Protein AF-A0A917XZ19-F1 (afdb_monomer_lite)

Radius of gyration: 18.7 Å; chains: 1; bounding box: 48×20×52 Å

pLDDT: mean 91.04, std 7.7, range [55.78, 97.88]

Sequence (80 aa):
MALKEHYLMEDWQQMLDEVENIMNTSINALHMAENAEFSSKREVMLKLERSLDTLHALNRKKIDRDISEQATSYLRRHMF

Organism: NCBI:txid1004261

Foldseek 3Di:
DDPPLQADPVCVVVLVVLVVQLVVLVVVVVVCVVVVVCPCVVVSVVSNVVSVVVNVVRSVVSVVVVVVVVVVVVCVVPVD

Structure (mmCIF, N/CA/C/O backbone):
data_AF-A0A917XZ19-F1
#
_entry.id   AF-A0A917XZ19-F1
#
loop_
_atom_site.group_PDB
_atom_site.id
_atom_site.type_symbol
_atom_site.label_atom_id
_atom_site.label_alt_id
_atom_site.label_comp_id
_atom_site.label_asym_id
_atom_site.label_entity_id
_atom_site.label_seq_id
_atom_site.pdbx_PDB_ins_code
_atom_site.Cartn_x
_atom_site.Cartn_y
_atom_site.Cartn_z
_atom_site.occupancy
_atom_site.B_iso_or_equiv
_atom_site.auth_seq_id
_atom_site.auth_comp_id
_atom_site.auth_asym_id
_atom_site.auth_atom_id
_atom_site.pdbx_PDB_model_num
ATOM 1 N N . MET A 1 1 ? 19.383 -3.707 3.983 1.00 59.34 1 MET A N 1
ATOM 2 C CA . MET A 1 1 ? 18.966 -2.985 2.768 1.00 59.34 1 MET A CA 1
ATOM 3 C C . MET A 1 1 ? 18.044 -1.872 3.200 1.00 59.34 1 MET A C 1
ATOM 5 O O . MET A 1 1 ? 17.227 -2.086 4.090 1.00 59.34 1 MET A O 1
ATOM 9 N N . ALA A 1 2 ? 18.257 -0.669 2.684 1.00 78.81 2 ALA A N 1
ATOM 10 C CA . ALA A 1 2 ? 17.394 0.464 2.998 1.00 78.81 2 ALA A CA 1
ATOM 11 C C . ALA A 1 2 ? 16.084 0.349 2.204 1.00 78.81 2 ALA A C 1
ATOM 13 O O . ALA A 1 2 ? 16.094 -0.160 1.090 1.00 78.81 2 ALA A O 1
ATOM 14 N N . LEU A 1 3 ? 14.966 0.860 2.732 1.00 76.12 3 LEU A N 1
ATOM 15 C CA . LEU A 1 3 ? 13.654 0.760 2.070 1.00 76.12 3 LEU A CA 1
ATOM 16 C C . LEU A 1 3 ? 13.684 1.281 0.617 1.00 76.12 3 LEU A C 1
ATOM 18 O O . LEU A 1 3 ? 13.094 0.685 -0.275 1.00 76.12 3 LEU A O 1
ATOM 22 N N . LYS A 1 4 ? 14.470 2.336 0.371 1.00 80.75 4 LYS A N 1
ATOM 23 C CA . LYS A 1 4 ? 14.738 2.931 -0.952 1.00 80.75 4 LYS A CA 1
ATOM 24 C C . LYS A 1 4 ? 15.315 1.970 -2.000 1.00 80.75 4 LYS A C 1
ATOM 26 O O . LYS A 1 4 ? 15.291 2.285 -3.179 1.00 80.75 4 LYS A O 1
ATOM 31 N N . GLU A 1 5 ? 15.881 0.839 -1.585 1.00 87.00 5 GLU A N 1
ATOM 32 C CA . GLU A 1 5 ? 16.467 -0.165 -2.485 1.00 87.00 5 GLU A CA 1
ATOM 33 C C . GLU A 1 5 ? 15.408 -1.143 -3.018 1.00 87.00 5 GLU A C 1
ATOM 35 O O . GLU A 1 5 ? 15.637 -1.794 -4.033 1.00 87.00 5 GLU A O 1
ATOM 40 N N . HIS A 1 6 ? 14.241 -1.217 -2.367 1.00 88.69 6 HIS A N 1
ATOM 41 C CA . HIS A 1 6 ? 13.152 -2.139 -2.708 1.00 88.69 6 HIS A CA 1
ATOM 42 C C . HIS A 1 6 ? 12.092 -1.531 -3.635 1.00 88.69 6 HIS A C 1
ATOM 44 O O . HIS A 1 6 ? 11.215 -2.241 -4.112 1.00 88.69 6 HIS A O 1
ATOM 50 N N . TYR A 1 7 ? 12.164 -0.230 -3.909 1.00 93.81 7 TYR A N 1
ATOM 51 C CA . TYR A 1 7 ? 11.171 0.484 -4.706 1.00 93.81 7 TYR A CA 1
ATOM 52 C C . TYR A 1 7 ? 11.850 1.335 -5.774 1.00 93.81 7 TYR A C 1
ATOM 54 O O . TYR A 1 7 ? 13.026 1.689 -5.665 1.00 93.81 7 TYR A O 1
ATOM 62 N N . LEU A 1 8 ? 11.114 1.657 -6.836 1.00 93.19 8 LEU A N 1
ATOM 63 C CA . LEU A 1 8 ? 11.578 2.630 -7.818 1.00 93.19 8 LEU A CA 1
ATOM 64 C C . LEU A 1 8 ? 11.477 4.038 -7.229 1.00 93.19 8 LEU A C 1
ATOM 66 O O . LEU A 1 8 ? 10.548 4.342 -6.486 1.00 93.19 8 LEU A O 1
ATOM 70 N N . MET A 1 9 ? 12.409 4.916 -7.602 1.00 92.75 9 MET A N 1
ATOM 71 C CA . MET A 1 9 ? 12.390 6.313 -7.147 1.00 92.75 9 MET A CA 1
ATOM 72 C C . MET A 1 9 ? 11.114 7.050 -7.574 1.00 92.75 9 MET A C 1
ATOM 74 O O . MET A 1 9 ? 10.613 7.884 -6.829 1.00 92.75 9 MET A O 1
ATOM 78 N N . GLU A 1 10 ? 10.572 6.717 -8.747 1.00 93.19 10 GLU A N 1
ATOM 79 C CA . GLU A 1 10 ? 9.309 7.273 -9.255 1.00 93.19 10 GLU A CA 1
ATOM 80 C C . GLU A 1 10 ? 8.089 6.867 -8.410 1.00 93.19 10 GLU A C 1
ATOM 82 O O . GLU A 1 10 ? 7.126 7.621 -8.333 1.00 93.19 10 GLU A O 1
ATOM 87 N N . ASP A 1 11 ? 8.159 5.723 -7.724 1.00 94.50 11 ASP A N 1
ATOM 88 C CA . ASP A 1 11 ? 7.077 5.191 -6.891 1.00 94.50 11 ASP A CA 1
ATOM 89 C C . ASP A 1 11 ? 7.267 5.542 -5.400 1.00 94.50 11 ASP A C 1
ATOM 91 O O . ASP A 1 11 ? 6.495 5.105 -4.546 1.00 94.50 11 ASP A O 1
ATOM 95 N N . TRP A 1 12 ? 8.302 6.323 -5.056 1.00 93.19 12 TRP A N 1
ATOM 96 C CA . TRP A 1 12 ? 8.677 6.595 -3.666 1.00 93.19 12 TRP A CA 1
ATOM 97 C C . TRP A 1 12 ? 7.579 7.323 -2.887 1.00 93.19 12 TRP A C 1
ATOM 99 O O . TRP A 1 12 ? 7.280 6.936 -1.760 1.00 93.19 12 TRP A O 1
ATOM 109 N N . GLN A 1 13 ? 6.952 8.339 -3.491 1.00 94.88 13 GLN A N 1
ATOM 110 C CA . GLN A 1 13 ? 5.860 9.072 -2.844 1.00 94.88 13 GLN A CA 1
ATOM 111 C C . GLN A 1 13 ? 4.664 8.154 -2.577 1.00 94.88 13 GLN A C 1
ATOM 113 O O . GLN A 1 13 ? 4.174 8.105 -1.458 1.00 94.88 13 GLN A O 1
ATOM 118 N N . GLN A 1 14 ? 4.260 7.364 -3.573 1.00 95.75 14 GLN A N 1
ATOM 119 C CA . GLN A 1 14 ? 3.142 6.434 -3.432 1.00 95.75 14 GLN A CA 1
ATOM 120 C C . GLN A 1 14 ? 3.415 5.377 -2.353 1.00 95.75 14 GLN A C 1
ATOM 122 O O . GLN A 1 14 ? 2.532 5.039 -1.574 1.00 95.75 14 GLN A O 1
ATOM 127 N N . MET A 1 15 ? 4.647 4.870 -2.273 1.00 95.75 15 MET A N 1
ATOM 128 C CA . MET A 1 15 ? 5.047 3.948 -1.213 1.00 95.75 15 MET A CA 1
ATOM 129 C C . MET A 1 15 ? 4.926 4.598 0.174 1.00 95.75 15 MET A C 1
ATOM 131 O O . MET A 1 15 ? 4.391 3.970 1.087 1.00 95.75 15 MET A O 1
ATOM 135 N N . LEU A 1 16 ? 5.380 5.848 0.335 1.00 95.88 16 LEU A N 1
ATOM 136 C CA . LEU A 1 16 ? 5.245 6.577 1.600 1.00 95.88 16 LEU A CA 1
ATOM 137 C C . LEU A 1 16 ? 3.776 6.780 1.989 1.00 95.88 16 LEU A C 1
ATOM 139 O O . LEU A 1 16 ? 3.431 6.528 3.143 1.00 95.88 16 LEU A O 1
ATOM 143 N N . ASP A 1 17 ? 2.927 7.158 1.032 1.00 96.69 17 ASP A N 1
ATOM 144 C CA . ASP A 1 17 ? 1.492 7.349 1.257 1.00 96.69 17 ASP A CA 1
ATOM 145 C C . ASP A 1 17 ? 0.831 6.047 1.750 1.00 96.69 17 ASP A C 1
ATOM 147 O O . ASP A 1 17 ? 0.037 6.057 2.690 1.00 96.69 17 ASP A O 1
ATOM 151 N N . GLU A 1 18 ? 1.194 4.891 1.180 1.00 96.88 18 GLU A N 1
ATOM 152 C CA . GLU A 1 18 ? 0.659 3.598 1.629 1.00 96.88 18 GLU A CA 1
ATOM 153 C C . GLU A 1 18 ? 1.181 3.173 3.008 1.00 96.88 18 GLU A C 1
ATOM 155 O O . GLU A 1 18 ? 0.439 2.587 3.800 1.00 96.88 18 GLU A O 1
ATOM 160 N N . VAL A 1 19 ? 2.434 3.495 3.343 1.00 95.88 19 VAL A N 1
ATOM 161 C CA . VAL A 1 19 ? 2.973 3.273 4.696 1.00 95.88 19 VAL A CA 1
ATOM 162 C C . VAL A 1 19 ? 2.234 4.135 5.721 1.00 95.88 19 VAL A C 1
ATOM 164 O O . VAL A 1 19 ? 1.876 3.646 6.796 1.00 95.88 19 VAL A O 1
ATOM 167 N N . GLU A 1 20 ? 1.956 5.395 5.388 1.00 97.00 20 GLU A N 1
ATOM 168 C CA . GLU A 1 20 ? 1.159 6.287 6.227 1.00 97.00 20 GLU A CA 1
ATOM 169 C C . GLU A 1 20 ? -0.282 5.773 6.382 1.00 97.00 20 GLU A C 1
ATOM 171 O O . GLU A 1 20 ? -0.806 5.725 7.499 1.00 97.00 20 GLU A O 1
ATOM 176 N N . ASN A 1 21 ? -0.903 5.292 5.300 1.00 96.50 21 ASN A N 1
ATOM 177 C CA . ASN A 1 21 ? -2.231 4.678 5.343 1.00 96.50 21 ASN A CA 1
ATOM 178 C C . ASN A 1 21 ? -2.277 3.469 6.284 1.00 96.50 21 ASN A C 1
ATOM 180 O O . ASN A 1 21 ? -3.218 3.344 7.075 1.00 96.50 21 ASN A O 1
ATOM 184 N N . ILE A 1 22 ? -1.263 2.599 6.244 1.00 97.31 22 ILE A N 1
ATOM 185 C CA . ILE A 1 22 ? -1.150 1.452 7.156 1.00 97.31 22 ILE A CA 1
ATOM 186 C C . ILE A 1 22 ? -1.029 1.925 8.602 1.00 97.31 22 ILE A C 1
ATOM 188 O O . ILE A 1 22 ? -1.731 1.402 9.472 1.00 97.31 22 ILE A O 1
ATOM 192 N N . MET A 1 23 ? -0.179 2.919 8.868 1.00 97.25 23 MET A N 1
ATOM 193 C CA . MET A 1 23 ? 0.005 3.476 10.208 1.00 97.25 23 MET A CA 1
ATOM 194 C C . MET A 1 23 ? -1.313 4.039 10.756 1.00 97.25 23 MET A C 1
ATOM 196 O O . MET A 1 23 ? -1.766 3.618 11.821 1.00 97.25 23 MET A O 1
ATOM 200 N N . ASN A 1 24 ? -1.970 4.919 10.000 1.00 96.94 24 ASN A N 1
ATOM 201 C CA . ASN A 1 24 ? -3.230 5.551 10.394 1.00 96.94 24 ASN A CA 1
ATOM 202 C C . ASN A 1 24 ? -4.348 4.518 10.587 1.00 96.94 24 ASN A C 1
ATOM 204 O O . ASN A 1 24 ? -5.089 4.559 11.570 1.00 96.94 24 ASN A O 1
ATOM 208 N N . THR A 1 25 ? -4.447 3.540 9.686 1.00 96.00 25 THR A N 1
ATOM 209 C CA . THR A 1 25 ? -5.443 2.467 9.789 1.00 96.00 25 THR A CA 1
ATOM 210 C C . THR A 1 25 ? -5.183 1.564 10.996 1.00 96.00 25 THR A C 1
ATOM 212 O O . THR A 1 25 ? -6.131 1.150 11.661 1.00 96.00 25 THR A O 1
ATOM 215 N N . SER A 1 26 ? -3.919 1.301 11.329 1.00 95.75 26 SER A N 1
ATOM 216 C CA . SER A 1 26 ? -3.553 0.515 12.514 1.00 95.75 26 SER A CA 1
ATOM 217 C C . SER A 1 26 ? -3.892 1.251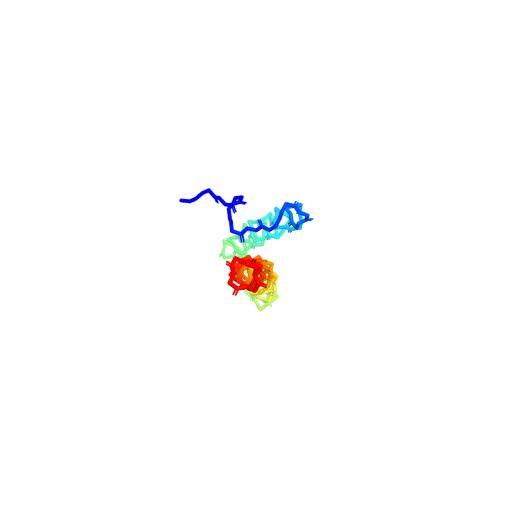 13.810 1.00 95.75 26 SER A C 1
ATOM 219 O O . SER A 1 26 ? -4.432 0.642 14.730 1.00 95.75 26 SER A O 1
ATOM 221 N N . ILE A 1 27 ? -3.649 2.564 13.874 1.00 95.25 27 ILE A N 1
ATOM 222 C CA . ILE A 1 27 ? -4.056 3.400 15.015 1.00 95.25 27 ILE A CA 1
ATOM 223 C C . ILE A 1 27 ? -5.580 3.363 15.184 1.00 95.25 27 ILE A C 1
ATOM 225 O O . ILE A 1 27 ? -6.076 3.111 16.283 1.00 95.25 27 ILE A O 1
ATOM 229 N N . ASN A 1 28 ? -6.332 3.510 14.090 1.00 93.06 28 ASN A N 1
ATOM 230 C CA . ASN A 1 28 ? -7.791 3.393 14.120 1.00 93.06 28 ASN A CA 1
ATOM 231 C C . ASN A 1 28 ? -8.249 2.010 14.611 1.00 93.06 28 ASN A C 1
ATOM 233 O O . ASN A 1 28 ? -9.184 1.917 15.404 1.00 93.06 28 ASN A O 1
ATOM 237 N N . ALA A 1 29 ? -7.571 0.936 14.193 1.00 93.31 29 ALA A N 1
ATOM 238 C CA . ALA A 1 29 ? -7.862 -0.420 14.654 1.00 93.31 29 ALA A CA 1
ATOM 239 C C . ALA A 1 29 ? -7.687 -0.571 16.175 1.00 93.31 29 ALA A C 1
ATOM 241 O O . ALA A 1 29 ? -8.501 -1.227 16.827 1.00 93.31 29 ALA A O 1
ATOM 242 N N . LEU A 1 30 ? -6.644 0.046 16.741 1.00 93.50 30 LEU A N 1
ATOM 243 C CA . LEU A 1 30 ? -6.386 0.037 18.181 1.00 93.50 30 LEU A CA 1
ATOM 244 C C . LEU A 1 30 ? -7.465 0.806 18.950 1.00 93.50 30 LEU A C 1
ATOM 246 O O . LEU A 1 30 ? -7.990 0.279 19.927 1.00 93.50 30 LEU A O 1
ATOM 250 N N . HIS A 1 31 ? -7.862 1.989 18.477 1.00 93.00 31 HIS A N 1
ATOM 251 C CA . HIS A 1 31 ? -8.955 2.747 19.094 1.00 93.00 31 HIS A CA 1
ATOM 252 C C . HIS A 1 31 ? -10.299 2.017 19.015 1.00 93.00 31 HIS A C 1
ATOM 254 O O . HIS A 1 31 ? -11.082 2.048 19.961 1.00 93.00 31 HIS A O 1
ATOM 260 N N . MET A 1 32 ? -10.571 1.307 17.921 1.00 92.12 32 MET A N 1
ATOM 261 C CA . MET A 1 32 ? -11.762 0.460 17.832 1.00 92.12 32 MET A CA 1
ATOM 262 C C . MET A 1 32 ? -11.726 -0.687 18.843 1.00 92.12 32 MET A C 1
ATOM 264 O O . MET A 1 32 ? -12.752 -1.015 19.435 1.00 92.12 32 MET A O 1
ATOM 268 N N . ALA A 1 33 ? -10.555 -1.293 19.061 1.00 90.12 33 ALA A N 1
ATOM 269 C CA . ALA A 1 33 ? -10.387 -2.332 20.072 1.00 90.12 33 ALA A CA 1
ATOM 270 C C . ALA A 1 33 ? -10.571 -1.781 21.497 1.00 90.12 33 ALA A C 1
ATOM 272 O O . ALA A 1 33 ? -11.216 -2.434 22.314 1.00 90.12 33 ALA A O 1
ATOM 273 N N . GLU A 1 34 ? -10.058 -0.579 21.770 1.00 93.62 34 GLU A N 1
ATOM 274 C CA . GLU A 1 34 ? -10.223 0.135 23.042 1.00 93.62 34 GLU A CA 1
ATOM 275 C C . GLU A 1 34 ? -11.700 0.432 23.349 1.00 93.62 34 GLU A C 1
ATOM 277 O O . GLU A 1 34 ? -12.153 0.225 24.473 1.00 93.62 34 GLU A O 1
ATOM 282 N N . ASN A 1 35 ? -12.473 0.830 22.333 1.00 93.12 35 ASN A N 1
ATOM 283 C CA . ASN A 1 35 ? -13.889 1.189 22.470 1.00 93.12 35 ASN A CA 1
ATOM 284 C C . ASN A 1 35 ? -14.868 0.021 22.220 1.00 93.12 35 ASN A C 1
ATOM 286 O O . ASN A 1 35 ? -16.081 0.227 22.225 1.00 93.12 35 ASN A O 1
ATOM 290 N N . ALA A 1 36 ? -14.371 -1.203 21.997 1.00 90.25 36 ALA A N 1
ATOM 291 C CA . ALA A 1 36 ? -15.167 -2.384 21.628 1.00 90.25 36 ALA A CA 1
ATOM 292 C C . ALA A 1 36 ? -16.050 -2.209 20.363 1.00 90.25 36 ALA A C 1
ATOM 294 O O . ALA A 1 36 ? -17.066 -2.889 20.187 1.00 90.25 36 ALA A O 1
ATOM 295 N N . GLU A 1 37 ? -15.644 -1.335 19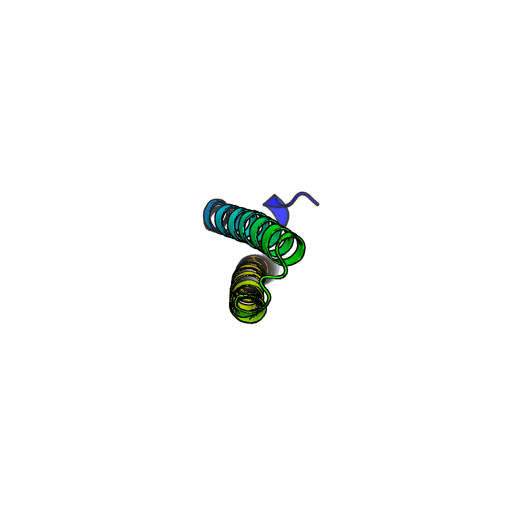.439 1.00 86.44 37 GLU A N 1
ATOM 296 C CA . GLU A 1 37 ? -16.354 -1.032 18.192 1.00 86.44 37 GLU A CA 1
ATOM 297 C C . GLU A 1 37 ? -15.967 -2.012 17.074 1.00 86.44 37 GLU A C 1
ATOM 299 O O . GLU A 1 37 ? -15.203 -1.709 16.160 1.00 86.44 37 GLU A O 1
ATOM 304 N N . PHE A 1 38 ? -16.489 -3.238 17.125 1.00 82.50 38 PHE A N 1
ATOM 305 C CA . PHE A 1 38 ? -16.098 -4.288 16.170 1.00 82.50 38 PHE A CA 1
ATOM 306 C C . PHE A 1 38 ? -16.864 -4.274 14.837 1.00 82.50 38 PHE A C 1
ATOM 308 O O . PHE A 1 38 ? -16.489 -5.004 13.914 1.00 82.50 38 PHE A O 1
ATOM 315 N N . SER A 1 39 ? -17.911 -3.456 14.696 1.00 84.06 39 SER A N 1
ATOM 316 C CA . SER A 1 39 ? -18.746 -3.393 13.485 1.00 84.06 39 SER A CA 1
ATOM 317 C C . SER A 1 39 ? -17.965 -2.984 12.231 1.00 84.06 39 SER A C 1
ATOM 319 O O . SER A 1 39 ? -18.268 -3.458 11.138 1.00 84.06 39 SER A O 1
ATOM 321 N N . SER A 1 40 ? -16.921 -2.167 12.381 1.00 85.62 40 SER A N 1
ATOM 322 C CA . SER A 1 40 ? -16.059 -1.675 11.295 1.00 85.62 40 SER A CA 1
ATOM 323 C C . SER A 1 40 ? -14.773 -2.493 11.107 1.00 85.62 40 SER A C 1
ATOM 325 O O . SER A 1 40 ? -13.963 -2.172 10.237 1.00 85.62 40 SER A O 1
ATOM 327 N N . LYS A 1 41 ? -14.576 -3.600 11.848 1.00 90.00 41 LYS A N 1
ATOM 328 C CA . LYS A 1 41 ? -13.355 -4.434 11.766 1.00 90.00 41 LYS A CA 1
ATOM 329 C C . LYS A 1 41 ? -13.034 -4.853 10.331 1.00 90.00 41 LYS A C 1
ATOM 331 O O . LYS A 1 41 ? -11.882 -4.811 9.909 1.00 90.00 41 LYS A O 1
ATOM 336 N N . ARG A 1 42 ? -14.054 -5.274 9.578 1.00 91.12 42 ARG A N 1
ATOM 337 C CA . ARG A 1 42 ? -13.879 -5.724 8.191 1.00 91.12 42 ARG A CA 1
ATOM 338 C C . ARG A 1 42 ? -13.371 -4.602 7.289 1.00 91.12 42 ARG A C 1
ATOM 340 O O . ARG A 1 42 ? -12.544 -4.858 6.426 1.00 91.12 42 ARG A O 1
ATOM 347 N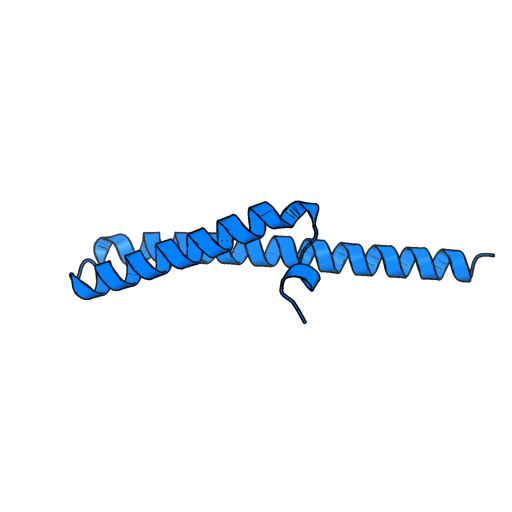 N . GLU A 1 43 ? -13.853 -3.380 7.487 1.00 92.44 43 GLU A N 1
ATOM 348 C CA . GLU A 1 43 ? -13.420 -2.227 6.700 1.00 92.44 43 GLU A CA 1
ATOM 349 C C . GLU A 1 43 ? -11.951 -1.888 6.972 1.00 92.44 43 GLU A C 1
ATOM 351 O O . GLU A 1 43 ? -11.186 -1.687 6.032 1.00 92.44 43 GLU A O 1
ATOM 356 N N . VAL A 1 44 ? -11.544 -1.892 8.243 1.00 93.81 44 VAL A N 1
ATOM 357 C CA . VAL A 1 44 ? -10.146 -1.681 8.648 1.00 93.81 44 VAL A CA 1
ATOM 358 C C . VAL A 1 44 ? -9.226 -2.729 8.029 1.00 93.81 44 VAL A C 1
ATOM 360 O O . VAL A 1 44 ? -8.210 -2.375 7.436 1.00 93.81 44 VAL A O 1
ATOM 363 N N . MET A 1 45 ? -9.604 -4.008 8.105 1.00 93.56 45 MET A N 1
ATOM 364 C CA . MET A 1 45 ? -8.823 -5.090 7.498 1.00 93.56 45 MET A CA 1
ATOM 365 C C . MET A 1 45 ? -8.696 -4.918 5.982 1.00 93.56 45 MET A C 1
ATOM 367 O O . MET A 1 45 ? -7.594 -5.016 5.457 1.00 93.56 45 MET A O 1
ATOM 371 N N . LEU A 1 46 ? -9.788 -4.575 5.289 1.00 95.25 46 LEU A N 1
ATOM 372 C CA . LEU A 1 46 ? -9.759 -4.333 3.844 1.00 95.25 46 LEU A CA 1
ATOM 373 C C . LEU A 1 46 ? -8.867 -3.146 3.459 1.00 95.25 46 LEU A C 1
ATOM 375 O O . LEU A 1 46 ? -8.232 -3.183 2.408 1.00 95.25 46 LEU A O 1
ATOM 379 N N . LYS A 1 47 ? -8.822 -2.085 4.274 1.00 95.00 47 LYS A N 1
ATOM 380 C CA . LYS A 1 47 ? -7.916 -0.949 4.042 1.00 95.00 47 LYS A CA 1
ATOM 381 C C . LYS A 1 47 ? -6.453 -1.372 4.190 1.00 95.00 47 LYS A C 1
ATOM 383 O O . LYS A 1 47 ? -5.659 -1.064 3.309 1.00 95.00 47 LYS A O 1
ATOM 388 N N . LEU A 1 48 ? -6.122 -2.129 5.241 1.00 95.62 48 LEU A N 1
ATOM 389 C CA . LEU A 1 48 ? -4.768 -2.659 5.447 1.00 95.62 48 LEU A CA 1
ATOM 390 C C . LEU A 1 48 ? -4.334 -3.594 4.315 1.00 95.62 48 LEU A C 1
ATOM 392 O O . LEU A 1 48 ? -3.237 -3.436 3.788 1.00 95.62 48 LEU A O 1
ATOM 396 N N . GLU A 1 49 ? -5.194 -4.538 3.927 1.00 96.81 49 GLU A N 1
ATOM 397 C CA . GLU A 1 49 ? -4.920 -5.479 2.835 1.00 96.81 49 GLU A CA 1
ATOM 398 C C . GLU A 1 49 ? -4.636 -4.738 1.527 1.00 96.81 49 GLU A C 1
ATOM 400 O O . GLU A 1 49 ? -3.627 -5.005 0.883 1.00 96.81 49 GLU A O 1
ATOM 405 N N . ARG A 1 50 ? -5.451 -3.736 1.177 1.00 96.94 50 ARG A N 1
ATOM 406 C CA . ARG A 1 50 ? -5.240 -2.939 -0.041 1.00 96.94 50 ARG A CA 1
ATOM 407 C C . ARG A 1 50 ? -3.911 -2.190 -0.037 1.00 96.94 50 ARG A C 1
ATOM 409 O O . ARG A 1 50 ? -3.208 -2.228 -1.041 1.00 96.94 50 ARG A O 1
ATOM 416 N N . SER A 1 51 ? -3.554 -1.532 1.066 1.00 96.88 51 SER A N 1
ATOM 417 C CA . SER A 1 51 ? -2.269 -0.827 1.151 1.00 96.88 51 SER A CA 1
ATOM 418 C C . SER A 1 51 ? -1.084 -1.791 1.054 1.00 96.88 51 SER A C 1
ATOM 420 O O . SER A 1 51 ? -0.101 -1.495 0.376 1.00 96.88 51 SER A O 1
ATOM 422 N N . LEU A 1 52 ? -1.186 -2.976 1.665 1.00 96.81 52 LEU A N 1
ATOM 423 C CA . LEU A 1 52 ? -0.168 -4.022 1.541 1.00 96.81 52 LEU A CA 1
ATOM 424 C C . LEU A 1 52 ? -0.057 -4.560 0.110 1.00 96.81 52 LEU A C 1
ATOM 426 O O . LEU A 1 52 ? 1.056 -4.702 -0.396 1.00 96.81 52 LEU A O 1
ATOM 430 N N . ASP A 1 53 ? -1.180 -4.810 -0.561 1.00 97.88 53 ASP A N 1
ATOM 431 C CA . ASP A 1 53 ? -1.203 -5.255 -1.956 1.00 97.88 53 ASP A CA 1
ATOM 432 C C . ASP A 1 53 ? -0.545 -4.222 -2.881 1.00 97.88 53 ASP A C 1
ATOM 434 O O . ASP A 1 53 ? 0.267 -4.588 -3.738 1.00 97.88 53 ASP A O 1
ATOM 438 N N . THR A 1 54 ? -0.814 -2.927 -2.673 1.00 97.12 54 THR A N 1
ATOM 439 C CA . THR A 1 54 ? -0.144 -1.847 -3.411 1.00 97.12 54 THR A CA 1
ATOM 440 C C . THR A 1 54 ? 1.365 -1.877 -3.176 1.00 97.12 54 THR A C 1
ATOM 442 O O . THR A 1 54 ? 2.134 -1.875 -4.138 1.00 97.12 54 THR A O 1
ATOM 445 N N . LEU A 1 55 ? 1.821 -1.970 -1.922 1.00 96.62 55 LEU A N 1
ATOM 446 C CA . LEU A 1 55 ? 3.252 -2.051 -1.603 1.00 96.62 55 LEU A CA 1
ATOM 447 C C . LEU A 1 55 ? 3.917 -3.274 -2.253 1.00 96.62 55 LEU A C 1
ATOM 449 O O . LEU A 1 55 ? 5.005 -3.167 -2.826 1.00 96.62 55 LEU A O 1
ATOM 453 N N . HIS A 1 56 ? 3.254 -4.431 -2.234 1.00 96.56 56 HIS A N 1
ATOM 454 C CA . HIS A 1 56 ? 3.744 -5.629 -2.911 1.00 96.56 56 HIS A CA 1
ATOM 455 C C . HIS A 1 56 ? 3.854 -5.436 -4.425 1.00 96.56 56 HIS A C 1
ATOM 457 O O . HIS A 1 56 ? 4.860 -5.843 -5.013 1.00 96.56 56 HIS A O 1
ATOM 463 N N . ALA A 1 57 ? 2.874 -4.784 -5.052 1.00 97.00 57 ALA A N 1
ATOM 464 C CA . ALA A 1 57 ? 2.902 -4.483 -6.479 1.00 97.00 57 ALA A CA 1
ATOM 465 C C . ALA A 1 57 ? 4.051 -3.529 -6.849 1.00 97.00 57 ALA A C 1
ATOM 467 O O . ALA A 1 57 ? 4.775 -3.790 -7.813 1.00 97.00 57 ALA A O 1
ATOM 468 N N . LEU A 1 58 ? 4.277 -2.471 -6.063 1.00 96.06 58 LEU A N 1
ATOM 469 C CA . LEU A 1 58 ? 5.371 -1.518 -6.291 1.00 96.06 58 LEU A CA 1
ATOM 470 C C . LEU A 1 58 ? 6.751 -2.177 -6.144 1.00 96.06 58 LEU A C 1
ATOM 472 O O . LEU A 1 58 ? 7.635 -1.980 -6.980 1.00 96.06 58 LEU A O 1
ATOM 476 N N . ASN A 1 59 ? 6.934 -3.014 -5.122 1.00 95.38 59 ASN A N 1
ATOM 477 C CA . ASN A 1 59 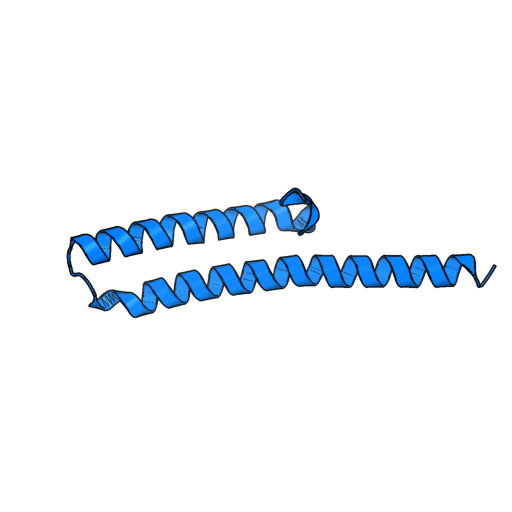? 8.168 -3.784 -4.953 1.00 95.38 59 ASN A CA 1
ATOM 478 C C . ASN A 1 59 ? 8.360 -4.777 -6.112 1.00 95.38 59 ASN A C 1
ATOM 480 O O . ASN A 1 59 ? 9.446 -4.8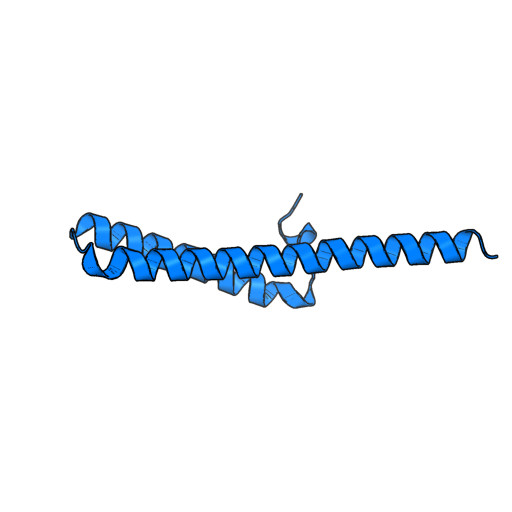98 -6.680 1.00 95.38 59 ASN A O 1
ATOM 484 N N . ARG A 1 60 ? 7.285 -5.454 -6.539 1.00 95.94 60 ARG A N 1
ATOM 485 C CA . ARG A 1 60 ? 7.361 -6.384 -7.668 1.00 95.94 60 ARG A CA 1
ATOM 486 C C . ARG A 1 60 ? 7.767 -5.682 -8.963 1.00 95.94 60 ARG A C 1
ATOM 488 O O . ARG A 1 60 ? 8.633 -6.188 -9.673 1.00 95.94 60 ARG A O 1
ATOM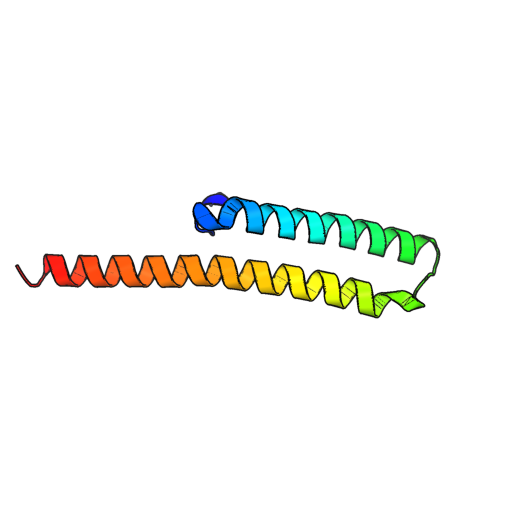 495 N N . LYS A 1 61 ? 7.224 -4.489 -9.217 1.00 95.44 61 LYS A N 1
ATOM 496 C CA . LYS A 1 61 ? 7.599 -3.634 -10.351 1.00 95.44 61 LYS A CA 1
ATOM 497 C C . LYS A 1 61 ? 9.104 -3.324 -10.358 1.00 95.44 61 LYS A C 1
ATOM 499 O O . LYS A 1 61 ? 9.729 -3.388 -11.417 1.00 95.44 61 LYS A O 1
ATOM 504 N N . LYS A 1 62 ? 9.711 -3.042 -9.195 1.00 94.62 62 LYS A N 1
ATOM 505 C CA . LYS A 1 62 ? 11.169 -2.845 -9.067 1.00 94.62 62 LYS A CA 1
ATOM 506 C C . LYS A 1 62 ? 11.949 -4.106 -9.441 1.00 94.62 62 LYS A C 1
ATOM 508 O O . LYS A 1 62 ? 12.877 -4.024 -10.243 1.00 94.62 62 LYS A O 1
ATOM 513 N N . ILE A 1 63 ? 11.556 -5.253 -8.888 1.00 94.69 63 ILE A N 1
ATOM 514 C CA . ILE A 1 63 ? 12.206 -6.546 -9.147 1.00 94.69 63 ILE A CA 1
ATOM 515 C C . ILE A 1 63 ? 12.172 -6.880 -10.642 1.00 94.69 63 ILE A C 1
ATOM 517 O O . ILE A 1 63 ? 13.199 -7.229 -11.221 1.00 94.69 63 ILE A O 1
ATOM 521 N N . ASP A 1 64 ? 11.011 -6.735 -11.282 1.00 94.38 64 ASP A N 1
ATOM 522 C CA . ASP A 1 64 ? 10.853 -7.057 -12.701 1.00 94.38 64 ASP A CA 1
ATOM 523 C C . ASP A 1 64 ? 11.705 -6.124 -13.591 1.00 94.38 64 ASP A C 1
ATOM 525 O O . ASP A 1 64 ? 12.302 -6.575 -14.575 1.00 94.38 64 ASP A O 1
ATOM 529 N N . ARG A 1 65 ? 11.845 -4.840 -13.217 1.00 93.31 65 ARG A N 1
ATOM 530 C CA . ARG A 1 65 ? 12.743 -3.896 -13.905 1.00 93.31 65 ARG A CA 1
ATOM 531 C C . ARG A 1 65 ? 14.209 -4.300 -13.767 1.00 93.31 65 ARG A C 1
ATOM 533 O O . ARG A 1 65 ? 14.913 -4.334 -14.774 1.00 93.31 65 ARG A O 1
ATOM 540 N N . ASP A 1 66 ? 14.654 -4.656 -12.565 1.00 92.12 66 ASP A N 1
ATOM 541 C CA . ASP A 1 66 ? 16.042 -5.070 -12.324 1.00 92.12 66 ASP A CA 1
ATOM 542 C C . ASP A 1 66 ? 16.406 -6.328 -13.120 1.00 92.12 66 ASP A C 1
ATOM 544 O O . ASP A 1 66 ? 17.488 -6.407 -13.706 1.00 92.12 66 ASP A O 1
ATOM 548 N N . ILE A 1 67 ? 15.486 -7.295 -13.195 1.00 93.06 67 ILE A N 1
ATOM 549 C CA . ILE A 1 67 ? 15.653 -8.510 -14.004 1.00 93.06 67 ILE A CA 1
ATOM 550 C C . ILE A 1 67 ? 15.793 -8.150 -15.492 1.00 93.06 67 ILE A C 1
ATOM 552 O O . ILE A 1 67 ? 16.687 -8.657 -16.174 1.00 93.06 67 ILE A O 1
ATOM 556 N N . SER A 1 68 ? 14.945 -7.249 -15.997 1.00 91.50 68 SER A N 1
ATOM 557 C CA . SER A 1 68 ? 14.978 -6.800 -17.395 1.00 91.50 68 SER A CA 1
ATOM 558 C C . SER A 1 68 ? 16.274 -6.054 -17.749 1.00 91.50 68 SER A C 1
ATOM 560 O O . SER A 1 68 ? 16.895 -6.308 -18.789 1.00 91.50 68 SER A O 1
ATOM 562 N N . GLU A 1 69 ? 16.741 -5.172 -16.862 1.00 91.62 69 GLU A N 1
ATOM 563 C CA . GLU A 1 69 ? 17.991 -4.425 -17.036 1.00 91.62 69 GLU A CA 1
ATOM 564 C C . GLU A 1 69 ? 19.214 -5.360 -17.030 1.00 91.62 69 GLU A C 1
ATOM 566 O O . GLU A 1 69 ? 20.109 -5.222 -17.874 1.00 91.62 69 GLU A O 1
ATOM 571 N N . GLN A 1 70 ? 19.232 -6.371 -16.153 1.00 90.19 70 GLN A N 1
ATOM 572 C CA . GLN A 1 70 ? 20.277 -7.401 -16.135 1.00 90.19 70 GLN A CA 1
ATOM 573 C C . GLN A 1 70 ? 20.290 -8.238 -17.419 1.00 90.19 70 GLN A C 1
ATOM 575 O O . GLN A 1 70 ? 21.357 -8.427 -18.011 1.00 90.19 70 GLN A O 1
ATOM 580 N N . ALA A 1 71 ? 19.124 -8.693 -17.887 1.00 87.56 71 ALA A N 1
ATOM 581 C CA . ALA A 1 71 ? 19.006 -9.460 -19.127 1.00 87.56 71 ALA A CA 1
ATOM 582 C C . ALA A 1 71 ? 19.501 -8.656 -20.343 1.00 87.56 71 ALA A C 1
ATOM 584 O O . ALA A 1 71 ? 20.269 -9.159 -21.166 1.00 87.56 71 ALA A O 1
ATOM 585 N N . THR A 1 72 ? 19.134 -7.375 -20.419 1.00 87.62 72 THR A N 1
ATOM 586 C CA . THR A 1 72 ? 19.571 -6.468 -21.492 1.00 87.62 72 THR A CA 1
ATOM 587 C C . THR A 1 72 ? 21.086 -6.239 -21.464 1.00 87.62 72 THR A C 1
ATOM 589 O O . THR A 1 72 ? 21.744 -6.249 -22.507 1.00 87.62 72 THR A O 1
ATOM 592 N N . SER A 1 73 ? 21.661 -6.059 -20.271 1.00 85.00 73 SER A N 1
ATOM 593 C CA . SER A 1 73 ? 23.109 -5.911 -20.076 1.00 85.00 73 SER A CA 1
ATOM 594 C C . SER A 1 73 ? 23.880 -7.160 -20.514 1.00 85.00 73 SER A C 1
ATOM 596 O O . SER A 1 73 ? 24.898 -7.051 -21.200 1.00 85.00 73 SER A O 1
ATOM 598 N N . TYR A 1 74 ? 23.368 -8.348 -20.179 1.00 84.19 74 TYR A N 1
ATOM 599 C CA . TYR A 1 74 ? 23.955 -9.626 -20.578 1.00 84.19 74 TYR A CA 1
ATOM 600 C C . TYR A 1 74 ? 23.988 -9.786 -22.103 1.00 84.19 74 TYR A C 1
ATOM 602 O O . TYR A 1 74 ? 25.047 -10.046 -22.673 1.00 84.19 74 TYR A O 1
ATOM 610 N N . LEU A 1 75 ? 22.860 -9.542 -22.780 1.00 82.81 75 LEU A N 1
ATOM 611 C CA . LEU A 1 75 ? 22.780 -9.598 -24.243 1.00 82.81 75 LEU A CA 1
ATOM 612 C C . LEU A 1 75 ? 23.758 -8.624 -24.910 1.00 82.81 75 LEU A C 1
ATOM 614 O O . LEU A 1 75 ? 24.457 -8.999 -25.848 1.00 82.81 75 LEU A O 1
ATOM 618 N N . ARG A 1 76 ? 23.865 -7.391 -24.396 1.00 82.50 76 ARG A N 1
ATOM 619 C CA . ARG A 1 76 ? 24.807 -6.393 -24.924 1.00 82.50 76 ARG A CA 1
ATOM 620 C C . ARG A 1 76 ? 26.268 -6.827 -24.767 1.00 82.50 76 ARG A C 1
ATOM 622 O O . ARG A 1 76 ? 27.075 -6.495 -25.618 1.00 82.50 76 ARG A O 1
ATOM 629 N N . ARG A 1 77 ? 26.630 -7.550 -23.704 1.00 82.31 77 ARG A N 1
ATOM 630 C CA . ARG A 1 77 ? 28.013 -8.016 -23.485 1.00 82.31 77 ARG A CA 1
ATOM 631 C C . ARG A 1 77 ? 28.409 -9.230 -24.324 1.00 82.31 77 ARG A C 1
ATOM 633 O O . ARG A 1 77 ? 29.599 -9.480 -24.451 1.00 82.31 77 ARG A O 1
ATOM 640 N N . HIS A 1 78 ? 27.443 -9.991 -24.836 1.00 80.44 78 HIS A N 1
ATOM 641 C CA . HIS A 1 78 ? 27.700 -11.250 -25.546 1.00 80.44 78 HIS A CA 1
ATOM 642 C C . HIS A 1 78 ? 27.338 -11.220 -27.037 1.00 80.44 78 HIS A C 1
ATOM 644 O O . HIS A 1 78 ? 27.664 -12.166 -27.747 1.00 80.44 78 HIS A O 1
ATOM 650 N N . MET A 1 79 ? 26.680 -10.159 -27.518 1.00 71.56 79 MET A N 1
ATOM 651 C CA . MET A 1 79 ? 26.419 -9.939 -28.948 1.00 71.56 79 MET A CA 1
ATOM 652 C C . MET A 1 79 ? 27.398 -8.960 -29.625 1.00 71.56 79 MET A C 1
ATOM 654 O O . MET A 1 79 ? 27.225 -8.680 -30.810 1.00 71.56 79 MET A O 1
ATOM 658 N N . PHE A 1 80 ? 28.415 -8.466 -28.908 1.00 55.78 80 PHE A N 1
ATOM 659 C CA . PHE A 1 80 ? 29.525 -7.670 -29.447 1.00 55.78 80 PHE A CA 1
ATOM 660 C C . PHE A 1 80 ? 30.867 -8.294 -29.074 1.00 55.78 80 PHE A C 1
ATOM 662 O O . PHE A 1 80 ? 31.012 -8.682 -27.892 1.00 55.78 80 PHE A O 1
#

Secondary structure (DSSP, 8-state):
--GGGSS-GGGHHHHHHHHHHHHHHHHHHHHHHHTT-GGGHHHHHHHHHHHHHHHHHHHHHHHHHHHHHHHHHHHHHH--